Protein AF-A0A950ZI91-F1 (afdb_monomer)

Secondary structure (DSSP, 8-state):
---------------PPPHHHHHHHHHHHHHHHHHHHHHHHHHHHHHHHHHHHHHHHHHHHHHHHHHHSTTS---TT--HHHHHHHHHTGGGGT-SS----TT-EEEEEEE--SS----TT---PPPEE-TTSTTTT--EE-SEEEEEEEEE-TTS-EEEEEEEEE--

Mean predicted aligned error: 12.92 Å

pLDDT: mean 79.68, std 14.65, range [44.66, 96.44]

Nearest PDB structures (foldseek):
  2ymw-assembly1_A-2  TM=6.691E-01  e=4.008E-01  Marinomonas mediterranea MMB-1
  5fq7-assembly1_H  TM=5.539E-01  e=4.008E-01  Bacteroides thetaiotaomicron
  5fq8-assembly1_G  TM=5.677E-01  e=1.608E+00  Bacteroides thetaiotaomicron
  6iau-assembly1_B  TM=4.207E-01  e=1.608E+00  Cystobacter fuscus DSM 2262
  2oxg-assembly4_E  TM=4.929E-01  e=4.416E+00  Paracoccus denitrificans

Foldseek 3Di:
DDDDDDDPPDPPPPVDCDPVNVVVVVVVVVVVVVVVVVV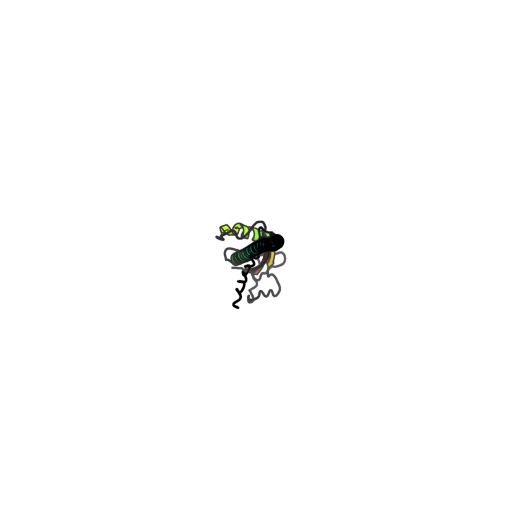VVVVVVVVVVVVQVVVQVVLVVLLQVLCQDPQNAQDPPDDFVNVLVVLQCVVVVVDPPRSDDPVKTWPDKDFQQDDDPDPPPDPQADWDADPDCSNVPGRTGSQKIWIWMWDATPVGDIDIDIHMYGHD

Solvent-accessible surface area (backbone atoms only — not comparable to full-atom values): 10151 Å² total; per-residue (Å²): 143,82,83,86,77,83,81,80,78,79,78,77,78,76,78,69,80,47,72,65,57,56,50,51,52,51,52,53,51,51,55,52,50,54,54,49,54,52,52,51,55,52,48,54,54,52,50,52,54,52,52,51,52,51,51,50,53,54,41,52,48,55,41,44,52,46,48,58,34,84,88,40,72,70,58,87,73,49,50,36,70,61,52,47,56,52,40,64,46,32,52,82,74,71,42,76,71,77,68,51,55,94,78,38,48,50,77,41,53,46,69,45,51,73,82,90,76,78,52,91,94,55,78,87,60,70,76,39,75,50,82,82,59,77,51,80,82,44,58,38,30,43,47,40,30,44,38,30,34,34,44,56,50,97,89,67,52,74,52,75,48,76,42,67,36,54,64,126

Structure (mmCIF, N/CA/C/O backbone):
data_AF-A0A950ZI91-F1
#
_entry.id   AF-A0A950ZI91-F1
#
loop_
_atom_site.group_PDB
_atom_site.id
_atom_site.type_symbol
_atom_site.label_atom_id
_atom_site.label_alt_id
_atom_site.label_comp_id
_atom_site.label_asym_id
_atom_site.label_entity_id
_atom_site.label_seq_id
_atom_site.pdbx_PDB_ins_code
_atom_site.Cartn_x
_atom_site.Cartn_y
_atom_site.Cartn_z
_atom_site.occupancy
_atom_site.B_iso_or_equiv
_atom_site.auth_seq_id
_atom_site.auth_comp_id
_atom_site.auth_asym_id
_atom_site.auth_atom_id
_atom_site.pdbx_PDB_model_num
ATOM 1 N N . MET A 1 1 ? -83.825 -13.524 66.811 1.00 48.59 1 MET A N 1
ATOM 2 C CA . MET A 1 1 ? -82.509 -13.946 66.281 1.00 48.59 1 MET A CA 1
ATOM 3 C C . MET A 1 1 ? -82.339 -13.382 64.877 1.00 48.59 1 MET A C 1
ATOM 5 O O . MET A 1 1 ? -83.076 -13.787 63.996 1.00 48.59 1 MET A O 1
ATOM 9 N N . SER A 1 2 ? -81.423 -12.436 64.669 1.00 50.44 2 SER A N 1
ATOM 10 C CA . SER A 1 2 ? -80.823 -12.167 63.352 1.00 50.44 2 SER A CA 1
ATOM 11 C C . SER A 1 2 ? -79.564 -11.330 63.576 1.00 50.44 2 SER A C 1
ATOM 13 O O . SER A 1 2 ? -79.635 -10.186 64.023 1.00 50.44 2 SER A O 1
ATOM 15 N N . GLY A 1 3 ? -78.403 -11.965 63.411 1.00 47.78 3 GLY A N 1
ATOM 16 C CA . GLY A 1 3 ? -77.097 -11.392 63.720 1.00 47.78 3 GLY A CA 1
ATOM 17 C C . GLY A 1 3 ? -76.623 -10.430 62.634 1.00 47.78 3 GLY A C 1
ATOM 18 O O . GLY A 1 3 ? -76.634 -10.757 61.448 1.00 47.78 3 GLY A O 1
ATOM 19 N N . ARG A 1 4 ? -76.153 -9.247 63.042 1.00 53.59 4 ARG A N 1
ATOM 20 C CA . ARG A 1 4 ? -75.415 -8.332 62.163 1.00 53.59 4 ARG A CA 1
ATOM 21 C C . ARG A 1 4 ? -74.069 -8.970 61.811 1.00 53.59 4 ARG A C 1
ATOM 23 O O . ARG A 1 4 ? -73.226 -9.159 62.683 1.00 53.59 4 ARG A O 1
ATOM 30 N N . ARG A 1 5 ? -73.868 -9.307 60.535 1.00 61.88 5 ARG A N 1
ATOM 31 C CA . ARG A 1 5 ? -72.562 -9.733 60.011 1.00 61.88 5 ARG A CA 1
ATOM 32 C C . ARG A 1 5 ? -71.606 -8.532 59.971 1.00 61.88 5 ARG A C 1
ATOM 34 O O . ARG A 1 5 ? -72.002 -7.482 59.463 1.00 61.88 5 ARG A O 1
ATOM 41 N N . PRO A 1 6 ? -70.357 -8.662 60.442 1.00 56.75 6 PRO A N 1
ATOM 42 C CA . PRO A 1 6 ? -69.366 -7.613 60.274 1.00 56.75 6 PRO A CA 1
ATOM 43 C C . PRO A 1 6 ? -68.875 -7.590 58.821 1.00 56.75 6 PRO A C 1
ATOM 45 O O . PRO A 1 6 ? -68.453 -8.606 58.267 1.00 56.75 6 PRO A O 1
ATOM 48 N N . VAL A 1 7 ? -68.925 -6.412 58.203 1.00 66.75 7 VAL A N 1
ATOM 49 C CA . VAL A 1 7 ? -68.300 -6.139 56.906 1.00 66.75 7 VAL A CA 1
ATOM 50 C C . VAL A 1 7 ? -66.784 -6.168 57.107 1.00 66.75 7 VAL A C 1
ATOM 52 O O . VAL A 1 7 ? -66.224 -5.305 57.783 1.00 66.75 7 VAL A O 1
ATOM 55 N N . ARG A 1 8 ? -66.106 -7.172 56.537 1.00 59.78 8 ARG A N 1
ATOM 56 C CA . ARG A 1 8 ? -64.640 -7.198 56.452 1.00 59.78 8 ARG A CA 1
ATOM 57 C C . ARG A 1 8 ? -64.193 -6.048 55.553 1.00 59.78 8 ARG A C 1
ATOM 59 O O . ARG A 1 8 ? -64.346 -6.112 54.337 1.00 59.78 8 ARG A O 1
ATOM 66 N N . ARG A 1 9 ? -63.623 -5.002 56.153 1.00 60.06 9 ARG A N 1
ATOM 67 C CA . ARG A 1 9 ? -62.836 -4.008 55.422 1.00 60.06 9 ARG A CA 1
ATOM 68 C C . ARG A 1 9 ? -61.607 -4.711 54.853 1.00 60.06 9 ARG A C 1
ATOM 70 O O . ARG A 1 9 ? -60.704 -5.098 55.589 1.00 60.06 9 ARG A O 1
ATOM 77 N N . SER A 1 10 ? -61.610 -4.901 53.539 1.00 56.56 10 SER A N 1
ATOM 78 C CA . SER A 1 10 ? -60.418 -5.219 52.762 1.00 56.56 10 SER A CA 1
ATOM 79 C C . SER A 1 10 ? -59.441 -4.056 52.919 1.00 56.56 10 SER A C 1
ATOM 81 O O . SER A 1 10 ? -59.623 -3.009 52.302 1.00 56.56 10 SER A O 1
ATOM 83 N N . HIS A 1 11 ? -58.429 -4.221 53.769 1.00 52.94 11 HIS A N 1
ATOM 84 C CA . HIS A 1 11 ? -57.259 -3.357 53.740 1.00 52.94 11 HIS A CA 1
ATOM 85 C C . HIS A 1 11 ? -56.575 -3.578 52.392 1.00 52.94 11 HIS A C 1
ATOM 87 O O . HIS A 1 11 ? -55.933 -4.603 52.174 1.00 52.94 11 HIS A O 1
ATOM 93 N N . SER A 1 12 ? -56.751 -2.632 51.470 1.00 57.78 12 SER A N 1
ATOM 94 C CA . SER A 1 12 ? -55.911 -2.544 50.286 1.00 57.78 12 SER A CA 1
ATOM 95 C C . SER A 1 12 ? -54.479 -2.384 50.778 1.00 57.78 12 SER A C 1
ATOM 97 O O . SER A 1 12 ? -54.135 -1.363 51.378 1.00 57.78 12 SER A O 1
ATOM 99 N N . SER A 1 13 ? -53.655 -3.405 50.571 1.00 57.72 13 SER A N 1
ATOM 100 C CA . SER A 1 13 ? -52.218 -3.304 50.756 1.00 57.72 13 SER A CA 1
ATOM 101 C C . SER A 1 13 ? -51.694 -2.284 49.749 1.00 57.72 13 SER A C 1
ATOM 103 O O . SER A 1 13 ? -51.355 -2.631 48.617 1.00 57.72 13 SER A O 1
ATOM 105 N N . ALA A 1 14 ? -51.651 -1.014 50.141 1.00 55.16 14 ALA A N 1
ATOM 106 C CA . ALA A 1 14 ? -50.737 -0.069 49.537 1.00 55.16 14 ALA A CA 1
ATOM 107 C C . ALA A 1 14 ? -49.339 -0.597 49.875 1.00 55.16 14 ALA A C 1
ATOM 109 O O . ALA A 1 14 ? -48.835 -0.401 50.980 1.00 55.16 14 ALA A O 1
ATOM 110 N N . ARG A 1 15 ? -48.767 -1.388 48.961 1.00 59.50 15 ARG A N 1
ATOM 111 C CA . ARG A 1 15 ? -47.364 -1.794 49.008 1.00 59.50 15 ARG A CA 1
ATOM 112 C C . ARG A 1 15 ? -46.549 -0.522 48.797 1.00 59.50 15 ARG A C 1
ATOM 114 O O . ARG A 1 15 ? -46.261 -0.149 47.667 1.00 59.50 15 ARG A O 1
ATOM 121 N N . GLY A 1 16 ? -46.279 0.193 49.885 1.00 58.47 16 GLY A N 1
ATOM 122 C CA . GLY A 1 16 ? -45.295 1.262 49.887 1.00 58.47 16 GLY A CA 1
ATOM 123 C C . GLY A 1 16 ? -43.949 0.632 49.570 1.00 58.47 16 GLY A C 1
ATOM 124 O O . GLY A 1 16 ? -43.506 -0.250 50.305 1.00 58.47 16 GLY A O 1
ATOM 125 N N . THR A 1 17 ? -43.344 1.034 48.455 1.00 65.50 17 THR A N 1
ATOM 126 C CA . THR A 1 17 ? -41.970 0.670 48.103 1.00 65.50 17 THR A CA 1
ATOM 127 C C . THR A 1 17 ? -41.087 0.968 49.303 1.00 65.50 17 THR A C 1
ATOM 129 O O . THR A 1 17 ? -41.036 2.109 49.773 1.00 65.50 17 THR A O 1
ATOM 132 N N . THR A 1 18 ? -40.442 -0.055 49.856 1.00 84.50 18 THR A N 1
ATOM 133 C CA . THR A 1 18 ? -39.568 0.168 51.010 1.00 84.50 18 THR A CA 1
ATOM 134 C C . THR A 1 18 ? -38.354 0.982 50.563 1.00 84.50 18 THR A C 1
ATOM 136 O O . THR A 1 18 ? -37.910 0.873 49.420 1.00 84.50 18 THR A O 1
ATOM 139 N N . LEU A 1 19 ? -37.790 1.806 51.450 1.00 82.44 19 LEU A N 1
ATOM 140 C CA . LEU A 1 19 ? -36.607 2.618 51.128 1.00 82.44 19 LEU A CA 1
ATOM 141 C C . LEU A 1 19 ? -35.437 1.745 50.636 1.00 82.44 19 LEU A C 1
ATOM 143 O O . LEU A 1 19 ? -34.685 2.145 49.753 1.00 82.44 19 LEU A O 1
ATOM 147 N N . ILE A 1 20 ? -35.341 0.518 51.154 1.00 85.44 20 ILE A N 1
ATOM 148 C CA . ILE A 1 20 ? -34.365 -0.492 50.732 1.00 85.44 20 ILE A CA 1
ATOM 149 C C . ILE A 1 20 ? -34.600 -0.913 49.276 1.00 85.44 20 ILE A C 1
ATOM 151 O O . ILE A 1 20 ? -33.653 -0.965 48.501 1.00 85.44 20 ILE A O 1
ATOM 155 N N . GLU A 1 21 ? -35.845 -1.170 48.877 1.00 86.56 21 GLU A N 1
ATOM 156 C CA . GLU A 1 21 ? -36.194 -1.538 47.498 1.00 86.56 21 GLU A CA 1
ATOM 157 C C . GLU A 1 21 ? -35.836 -0.415 46.513 1.00 86.56 21 GLU A C 1
ATOM 159 O O . GLU A 1 21 ? -35.223 -0.656 45.472 1.00 86.56 21 GLU A O 1
ATOM 164 N N . LEU A 1 22 ? -36.110 0.838 46.886 1.00 89.62 22 LEU A N 1
ATOM 165 C CA . LEU A 1 22 ? -35.736 2.002 46.084 1.00 89.62 22 LEU A CA 1
ATOM 166 C C . LEU A 1 22 ? -34.207 2.164 45.973 1.00 89.62 22 LEU A C 1
ATOM 168 O O . LEU A 1 22 ? -33.695 2.430 44.889 1.00 89.62 22 LEU A O 1
ATOM 172 N N . LEU A 1 23 ? -33.454 1.929 47.052 1.00 90.12 23 LEU A N 1
ATOM 173 C CA . LEU A 1 23 ? -31.986 1.954 47.007 1.00 90.12 23 LEU A CA 1
ATOM 174 C C . LEU A 1 23 ? -31.402 0.841 46.130 1.00 90.12 23 LEU A C 1
ATOM 176 O O . LEU A 1 23 ? -30.477 1.094 45.362 1.00 90.12 23 LEU A O 1
ATOM 180 N N . VAL A 1 24 ? -31.946 -0.375 46.212 1.00 91.50 24 VAL A N 1
ATOM 181 C CA . VAL A 1 24 ? -31.487 -1.503 45.389 1.00 91.50 24 VAL A CA 1
ATOM 182 C C . VAL A 1 24 ? -31.767 -1.239 43.911 1.00 91.50 24 VAL A C 1
ATOM 184 O O . VAL A 1 24 ? -30.883 -1.441 43.082 1.00 91.50 24 VAL A O 1
ATOM 187 N N . THR A 1 25 ? -32.955 -0.736 43.566 1.00 92.44 25 THR A N 1
ATOM 188 C CA . THR A 1 25 ? -33.275 -0.392 42.168 1.00 92.44 25 THR A CA 1
ATOM 189 C C . THR A 1 25 ? -32.354 0.696 41.618 1.00 92.44 25 THR A C 1
ATOM 191 O O . THR A 1 25 ? -31.839 0.540 40.512 1.00 92.44 25 THR A O 1
ATOM 194 N N . LEU A 1 26 ? -32.067 1.746 42.396 1.00 90.44 26 LEU A N 1
ATOM 195 C CA . LEU A 1 26 ? -31.096 2.774 42.014 1.00 90.44 26 LEU A CA 1
ATOM 196 C C . LEU A 1 26 ? -29.685 2.206 41.845 1.00 90.44 26 LEU A C 1
ATOM 198 O O . LEU A 1 26 ? -29.010 2.555 40.881 1.00 90.44 26 LEU A O 1
ATOM 202 N N . ALA A 1 27 ? -29.245 1.314 42.735 1.00 91.81 27 ALA A N 1
ATOM 203 C CA . ALA A 1 27 ? -27.933 0.683 42.631 1.00 91.81 27 ALA A CA 1
ATOM 204 C C . ALA A 1 27 ? -27.811 -0.163 41.353 1.00 91.81 27 ALA A C 1
ATOM 206 O O . ALA A 1 27 ? -26.830 -0.038 40.621 1.00 91.81 27 ALA A O 1
ATOM 207 N N . VAL A 1 28 ? -28.826 -0.974 41.040 1.00 94.06 28 VAL A N 1
ATOM 208 C CA . VAL A 1 28 ? -28.850 -1.794 39.818 1.00 94.06 28 VAL A CA 1
ATOM 209 C C . VAL A 1 28 ? -28.891 -0.917 38.565 1.00 94.06 28 VAL A C 1
ATOM 211 O O . VAL A 1 28 ? -28.144 -1.173 37.621 1.00 94.06 28 VAL A O 1
ATOM 214 N N . LEU A 1 29 ? -29.703 0.146 38.560 1.00 93.44 29 LEU A N 1
ATOM 215 C CA . LEU A 1 29 ? -29.759 1.101 37.450 1.00 93.44 29 LEU A CA 1
ATOM 216 C C . LEU A 1 29 ? -28.428 1.828 37.251 1.00 93.44 29 LEU A C 1
ATOM 218 O O . LEU A 1 29 ? -27.987 1.968 36.114 1.00 93.44 29 LEU A O 1
ATOM 222 N N . ALA A 1 30 ? -27.762 2.247 38.328 1.00 93.31 30 ALA A N 1
ATOM 223 C CA . ALA A 1 30 ? -26.464 2.909 38.250 1.00 93.31 30 ALA A CA 1
ATOM 224 C C . ALA A 1 30 ? -25.386 1.978 37.673 1.00 93.31 30 ALA A C 1
ATOM 226 O O . ALA A 1 30 ? -24.651 2.378 36.772 1.00 93.31 30 ALA A O 1
ATOM 227 N N . ILE A 1 31 ? -25.328 0.722 38.132 1.00 92.81 31 ILE A N 1
ATOM 228 C CA . ILE A 1 31 ? -24.391 -0.280 37.600 1.00 92.81 31 ILE A CA 1
ATOM 229 C C . ILE A 1 31 ? -24.672 -0.539 36.114 1.00 92.81 31 ILE A C 1
ATOM 231 O O . ILE A 1 31 ? -23.749 -0.517 35.299 1.00 92.81 31 ILE A O 1
ATOM 235 N N . GLY A 1 32 ? -25.943 -0.733 35.746 1.00 92.62 32 GLY A N 1
ATOM 236 C CA . GLY A 1 32 ? -26.345 -0.934 34.354 1.00 92.62 32 GLY A CA 1
ATOM 237 C C . GLY A 1 32 ? -26.004 0.262 33.463 1.00 92.62 32 GLY A C 1
ATOM 238 O O . GLY A 1 32 ? -25.501 0.088 32.356 1.00 92.62 32 GLY A O 1
ATOM 239 N N . PHE A 1 33 ? -26.204 1.482 33.960 1.00 93.88 33 PHE A N 1
ATOM 240 C CA . PHE A 1 33 ? -25.892 2.704 33.225 1.00 93.88 33 PHE A CA 1
ATOM 241 C C . PHE A 1 33 ? -24.388 2.866 32.976 1.00 93.88 33 PHE A C 1
ATOM 243 O O . PHE A 1 33 ? -23.980 3.160 31.854 1.00 93.88 33 PHE A O 1
ATOM 250 N N . VAL A 1 34 ? -23.548 2.602 33.981 1.00 92.88 34 VAL A N 1
ATOM 251 C CA . VAL A 1 34 ? -22.085 2.642 33.820 1.00 92.88 34 VAL A CA 1
ATOM 252 C C . VAL A 1 34 ? -21.608 1.589 32.814 1.00 92.88 34 VAL A C 1
ATOM 254 O O . VAL A 1 34 ? -20.748 1.888 31.987 1.00 92.88 34 VAL A O 1
ATOM 257 N N . ALA A 1 35 ? -22.189 0.385 32.833 1.00 90.31 35 ALA A N 1
ATOM 258 C CA . ALA A 1 35 ? -21.875 -0.662 31.860 1.00 90.31 35 ALA A CA 1
ATOM 259 C C . ALA A 1 35 ? -22.266 -0.279 30.420 1.00 90.31 35 ALA A C 1
ATOM 261 O O . ALA A 1 35 ? -21.552 -0.606 29.475 1.00 90.31 35 ALA A O 1
ATOM 262 N N . LEU A 1 36 ? -23.375 0.444 30.236 1.00 92.06 36 LEU A N 1
ATOM 263 C CA . LEU A 1 36 ? -23.769 0.955 28.921 1.00 92.06 36 LEU A CA 1
ATOM 264 C C . LEU A 1 36 ? -22.810 2.042 28.429 1.00 92.06 36 LEU A C 1
ATOM 266 O O . LEU A 1 36 ? -22.370 1.986 27.284 1.00 92.06 36 LEU A O 1
ATOM 270 N N . LEU A 1 37 ? -22.445 3.001 29.286 1.00 91.44 37 LEU A N 1
ATOM 271 C CA . LEU A 1 37 ? -21.496 4.057 28.919 1.00 91.44 37 LEU A CA 1
ATOM 272 C C . LEU A 1 37 ? -20.132 3.490 28.509 1.00 91.44 37 LEU A C 1
ATOM 274 O O . LEU A 1 37 ? -19.554 3.941 27.521 1.00 91.44 37 LEU A O 1
ATOM 278 N N . SER A 1 38 ? -19.628 2.482 29.227 1.00 87.38 38 SER A N 1
ATOM 279 C CA . SER A 1 38 ? -18.361 1.840 28.870 1.00 87.38 38 SER A CA 1
ATOM 280 C C . SER A 1 38 ? -18.453 1.072 27.548 1.00 87.38 38 SER A C 1
ATOM 282 O O . SER A 1 38 ? -17.533 1.164 26.736 1.00 87.38 38 SER A O 1
ATOM 284 N N . ALA A 1 39 ? -19.568 0.386 27.284 1.00 86.00 39 ALA A N 1
ATOM 285 C CA . ALA A 1 39 ? -19.800 -0.293 26.010 1.00 86.00 39 ALA A CA 1
ATOM 286 C C . ALA A 1 39 ? -19.859 0.689 24.824 1.00 86.00 39 ALA A C 1
ATOM 288 O O . ALA A 1 39 ? -19.262 0.424 23.778 1.00 86.00 39 ALA A O 1
ATOM 289 N N . PHE A 1 40 ? -20.515 1.844 24.981 1.00 89.12 40 PHE A N 1
ATOM 290 C CA . PHE A 1 40 ? -20.534 2.883 23.944 1.00 89.12 40 PHE A CA 1
ATOM 291 C C . PHE A 1 40 ? -19.140 3.455 23.680 1.00 89.12 40 PHE A C 1
ATOM 293 O O . PHE A 1 40 ? -18.724 3.501 22.525 1.00 89.12 40 PHE A O 1
ATOM 300 N N . ALA A 1 41 ? -18.382 3.789 24.729 1.00 82.69 41 ALA A N 1
ATOM 301 C CA . ALA A 1 41 ? -17.016 4.293 24.579 1.00 82.69 41 ALA A CA 1
ATOM 302 C C . ALA A 1 41 ? -16.103 3.293 23.844 1.00 82.69 41 ALA A C 1
ATOM 304 O O . ALA A 1 41 ? -15.331 3.671 22.965 1.00 82.69 41 ALA A O 1
ATOM 305 N N . GLN A 1 42 ? -16.218 1.998 24.154 1.00 80.38 42 GLN A N 1
ATOM 306 C CA . GLN A 1 42 ? -15.481 0.949 23.441 1.00 80.38 42 GLN A CA 1
ATOM 307 C C . GLN A 1 42 ? -15.912 0.833 21.974 1.00 80.38 42 GLN A C 1
ATOM 309 O O . GLN A 1 42 ? -15.069 0.639 21.098 1.00 80.38 42 GLN A O 1
ATOM 314 N N . THR A 1 43 ? -17.209 0.979 21.699 1.00 81.50 43 THR A N 1
ATOM 315 C CA . THR A 1 43 ? -17.744 0.926 20.334 1.00 81.50 43 THR A CA 1
ATOM 316 C C . THR A 1 43 ? -17.231 2.093 19.495 1.00 81.50 43 THR A C 1
ATOM 318 O O . THR A 1 43 ? -16.818 1.881 18.360 1.00 81.50 43 THR A O 1
ATOM 321 N N . GLU A 1 44 ? -17.186 3.309 20.043 1.00 77.88 44 GLU A N 1
ATOM 322 C CA . GLU A 1 44 ? -16.643 4.479 19.341 1.00 77.88 44 GLU A CA 1
ATOM 323 C C . GLU A 1 44 ? -15.168 4.295 18.970 1.00 77.88 44 GLU A C 1
ATOM 325 O O . GLU A 1 44 ? -14.782 4.541 17.826 1.00 77.88 44 GLU A O 1
ATOM 330 N N . VAL A 1 45 ? -14.354 3.785 19.900 1.00 77.12 45 VAL A N 1
ATOM 331 C CA . VAL A 1 45 ? -12.939 3.480 19.636 1.00 77.12 45 VAL A CA 1
ATOM 332 C C . VAL A 1 45 ? -12.799 2.419 18.539 1.00 77.12 45 VAL A C 1
ATOM 334 O O . VAL A 1 45 ? -11.988 2.577 17.625 1.00 77.12 45 VAL A O 1
ATOM 337 N N . ALA A 1 46 ? -13.612 1.360 18.583 1.00 74.19 46 ALA A N 1
ATOM 338 C CA . ALA A 1 46 ? -13.589 0.299 17.577 1.00 74.19 46 ALA A CA 1
ATOM 339 C C . ALA A 1 46 ? -14.024 0.793 16.184 1.00 74.19 46 ALA A C 1
ATOM 341 O O . ALA A 1 46 ? -13.410 0.437 15.174 1.00 74.19 46 ALA A O 1
ATOM 342 N N . VAL A 1 47 ? -15.055 1.641 16.117 1.00 79.06 47 VAL A N 1
ATOM 343 C CA . VAL A 1 47 ? -15.524 2.249 14.863 1.00 79.06 47 VAL A CA 1
ATOM 344 C C . VAL A 1 47 ? -14.462 3.184 14.288 1.00 79.06 47 VAL A C 1
ATOM 346 O O . VAL A 1 47 ? -14.197 3.116 13.089 1.00 79.06 47 VAL A O 1
ATOM 349 N N . GLY A 1 48 ? -13.813 3.999 15.126 1.00 73.19 48 GLY A N 1
ATOM 350 C CA . GLY A 1 48 ? -12.712 4.869 14.704 1.00 73.19 48 GLY A CA 1
ATOM 351 C C . GLY A 1 48 ? -11.559 4.080 14.081 1.00 73.19 48 GLY A C 1
ATOM 352 O O . GLY A 1 48 ? -11.146 4.371 12.962 1.00 73.19 48 GLY A O 1
ATOM 353 N N . SER A 1 49 ? -11.119 3.008 14.747 1.00 80.81 49 SER A N 1
ATOM 354 C CA . SER A 1 49 ? -10.075 2.122 14.216 1.00 80.81 49 SER A CA 1
ATOM 355 C C . SER A 1 49 ? -10.478 1.463 12.889 1.00 80.81 49 SER A C 1
ATOM 357 O O . SER A 1 49 ? -9.670 1.392 11.965 1.00 80.81 49 SER A O 1
ATOM 359 N N . THR A 1 50 ? -11.735 1.030 12.758 1.00 84.81 50 THR A N 1
ATOM 360 C CA . THR A 1 50 ? -12.238 0.41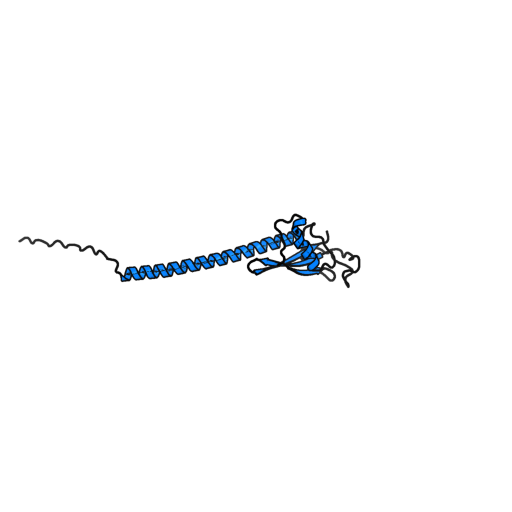4 11.518 1.00 84.81 50 THR A CA 1
ATOM 361 C C . THR A 1 50 ? -12.293 1.421 10.365 1.00 84.81 50 THR A C 1
ATOM 363 O O . THR A 1 50 ? -11.976 1.085 9.222 1.00 84.81 50 THR A O 1
ATOM 366 N N . ALA A 1 51 ? -12.690 2.664 10.649 1.00 86.25 51 ALA A N 1
ATOM 367 C CA . ALA A 1 51 ? -12.719 3.733 9.658 1.00 86.25 51 ALA A CA 1
ATOM 368 C C . ALA A 1 51 ? -11.306 4.077 9.159 1.00 86.25 51 ALA A C 1
ATOM 370 O O . ALA A 1 51 ? -11.114 4.238 7.951 1.00 86.25 51 ALA A O 1
ATOM 371 N N . ASP A 1 52 ? -10.317 4.121 10.056 1.00 88.12 52 ASP A N 1
ATOM 372 C CA . ASP A 1 52 ? -8.913 4.350 9.702 1.00 88.12 52 ASP A CA 1
ATOM 373 C C . ASP A 1 52 ? -8.360 3.247 8.788 1.00 88.12 52 ASP A C 1
ATOM 375 O O . ASP A 1 52 ? -7.736 3.538 7.761 1.00 88.12 52 ASP A O 1
ATOM 379 N N . ASP A 1 53 ? -8.637 1.980 9.104 1.00 89.50 53 ASP A N 1
ATOM 380 C CA . ASP A 1 53 ? -8.219 0.846 8.275 1.00 89.50 53 ASP A CA 1
ATOM 381 C C . ASP A 1 53 ? -8.893 0.880 6.893 1.00 89.50 53 ASP A C 1
ATOM 383 O O . ASP A 1 53 ? -8.244 0.647 5.867 1.00 89.50 53 ASP A O 1
ATOM 387 N N . ALA A 1 54 ? -10.180 1.234 6.829 1.00 90.31 54 ALA A N 1
ATOM 388 C CA . ALA A 1 54 ? -10.898 1.384 5.564 1.00 90.31 54 ALA A CA 1
ATOM 389 C C . ALA A 1 54 ? -10.299 2.503 4.692 1.00 90.31 54 ALA A C 1
ATOM 391 O O . ALA A 1 54 ? -10.110 2.319 3.483 1.00 90.31 54 ALA A O 1
ATOM 392 N N . GLN A 1 55 ? -9.938 3.640 5.296 1.00 90.12 55 GLN A N 1
ATOM 393 C CA . GLN A 1 55 ? -9.245 4.723 4.598 1.00 90.12 55 GLN A CA 1
ATOM 394 C C . GLN A 1 55 ? -7.861 4.290 4.101 1.00 90.12 55 GLN A C 1
ATOM 396 O O . GLN A 1 55 ? -7.509 4.588 2.957 1.00 90.12 55 GLN A O 1
ATOM 401 N N . LEU A 1 56 ? -7.094 3.545 4.907 1.00 92.06 56 LEU A N 1
ATOM 402 C CA . LEU A 1 56 ? -5.799 2.994 4.498 1.00 92.06 56 LEU A CA 1
ATOM 403 C C . LEU A 1 56 ? -5.925 2.053 3.301 1.00 92.06 56 LEU A C 1
ATOM 405 O O . LEU A 1 56 ? -5.151 2.168 2.351 1.00 92.06 56 LEU A O 1
ATOM 409 N N . VAL A 1 57 ? -6.907 1.150 3.313 1.00 93.00 57 VAL A N 1
ATOM 410 C CA . VAL A 1 57 ? -7.157 0.230 2.194 1.00 93.00 57 VAL A CA 1
ATOM 411 C C . VAL A 1 57 ? -7.542 0.998 0.931 1.00 93.00 57 VAL A C 1
ATOM 413 O O . VAL A 1 57 ? -7.001 0.714 -0.140 1.00 93.00 57 VAL A O 1
ATOM 416 N N . SER A 1 58 ? -8.424 1.995 1.047 1.00 92.06 58 SER A N 1
ATOM 417 C CA . 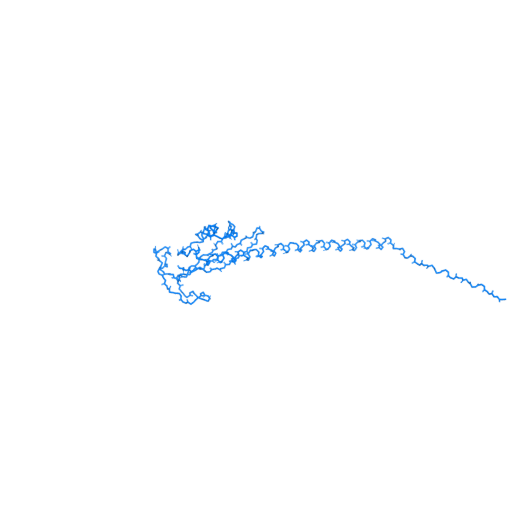SER A 1 58 ? -8.813 2.845 -0.083 1.00 92.06 58 SER A CA 1
ATOM 418 C C . SER A 1 58 ? -7.621 3.621 -0.650 1.00 92.06 58 SER A C 1
ATOM 420 O O . SER A 1 58 ? -7.435 3.661 -1.867 1.00 92.06 58 SER A O 1
ATOM 422 N N . ARG A 1 59 ? -6.778 4.206 0.213 1.00 91.94 59 ARG A N 1
ATOM 423 C CA . ARG A 1 59 ? -5.577 4.941 -0.211 1.00 91.94 59 ARG A CA 1
ATOM 424 C C . ARG A 1 59 ? -4.554 4.013 -0.857 1.00 91.94 59 ARG A C 1
ATOM 426 O O . ARG A 1 59 ? -4.010 4.350 -1.902 1.00 91.94 59 ARG A O 1
ATOM 433 N N . ALA A 1 60 ? -4.343 2.824 -0.295 1.00 93.88 60 ALA A N 1
ATOM 434 C CA . ALA A 1 60 ? -3.434 1.831 -0.860 1.00 93.88 60 ALA A CA 1
ATOM 435 C C . ALA A 1 60 ? -3.862 1.389 -2.257 1.00 93.88 60 ALA A C 1
ATOM 437 O O . ALA A 1 60 ? -3.013 1.218 -3.129 1.00 93.88 60 ALA A O 1
ATOM 438 N N . ARG A 1 61 ? -5.171 1.249 -2.488 1.00 93.31 61 ARG A N 1
ATOM 439 C CA . ARG A 1 61 ? -5.701 0.976 -3.822 1.00 93.31 61 ARG A CA 1
ATOM 440 C C . ARG A 1 61 ? -5.403 2.121 -4.787 1.00 93.31 61 ARG A C 1
ATOM 442 O O . ARG A 1 61 ? -4.836 1.871 -5.838 1.00 93.31 61 ARG A O 1
ATOM 449 N N . ALA A 1 62 ? -5.692 3.360 -4.400 1.00 92.50 62 ALA A N 1
ATOM 450 C CA . ALA A 1 62 ? -5.439 4.519 -5.252 1.00 92.50 62 ALA A CA 1
ATOM 451 C C . ALA A 1 62 ? -3.942 4.715 -5.574 1.00 92.50 62 ALA A C 1
ATOM 453 O O . ALA A 1 62 ? -3.594 5.050 -6.704 1.00 92.50 62 ALA A O 1
ATOM 454 N N . VAL A 1 63 ? -3.044 4.449 -4.616 1.00 93.56 63 VAL A N 1
ATOM 455 C CA . VAL A 1 63 ? -1.587 4.430 -4.851 1.00 93.56 63 VAL A CA 1
ATOM 456 C C . VAL A 1 63 ? -1.204 3.325 -5.836 1.00 93.56 63 VAL A C 1
ATOM 458 O O . VAL A 1 63 ? -0.442 3.580 -6.764 1.00 93.56 63 VAL A O 1
ATOM 461 N N . ALA A 1 64 ? -1.735 2.111 -5.668 1.00 93.69 64 ALA A N 1
ATOM 462 C CA . ALA A 1 64 ? -1.465 1.006 -6.586 1.00 93.69 64 ALA A CA 1
ATOM 463 C C . ALA A 1 64 ? -1.968 1.306 -8.009 1.00 93.69 64 ALA A C 1
ATOM 465 O O . ALA A 1 64 ? -1.232 1.079 -8.967 1.00 93.69 64 ALA A O 1
ATOM 466 N N . ASP A 1 65 ? -3.168 1.874 -8.138 1.00 92.06 65 ASP A N 1
ATOM 467 C CA . ASP A 1 65 ? -3.750 2.282 -9.419 1.00 92.06 65 ASP A CA 1
ATOM 468 C C . ASP A 1 65 ? -2.892 3.372 -10.085 1.00 92.06 65 ASP A C 1
ATOM 470 O O . ASP A 1 65 ? -2.605 3.297 -11.280 1.00 92.06 65 ASP A O 1
ATOM 474 N N . PHE A 1 66 ? -2.402 4.351 -9.314 1.00 92.50 66 PHE A N 1
ATOM 475 C CA . PHE A 1 66 ? -1.493 5.374 -9.831 1.00 92.50 66 PHE A CA 1
ATOM 476 C C . PHE A 1 66 ? -0.158 4.780 -10.287 1.00 92.50 66 PHE A C 1
ATOM 478 O O . PHE A 1 66 ? 0.290 5.096 -11.386 1.00 92.50 66 PHE A O 1
ATOM 485 N N . ILE A 1 67 ? 0.442 3.872 -9.511 1.00 92.56 67 ILE A N 1
ATOM 486 C CA . ILE A 1 67 ? 1.663 3.164 -9.920 1.00 92.56 67 ILE A CA 1
ATOM 487 C C . ILE A 1 67 ? 1.424 2.387 -11.219 1.00 92.56 67 ILE A C 1
ATOM 489 O O . ILE A 1 67 ? 2.282 2.367 -12.090 1.00 92.56 67 ILE A O 1
ATOM 493 N N . GLN A 1 68 ? 0.260 1.770 -11.400 1.00 91.19 68 GLN A N 1
ATOM 494 C CA . GLN A 1 68 ? -0.052 1.045 -12.634 1.00 91.19 68 GLN A CA 1
ATOM 495 C C . GLN A 1 68 ? -0.383 1.963 -13.819 1.00 91.19 68 GLN A C 1
ATOM 497 O O . GLN A 1 68 ? -0.228 1.541 -14.965 1.00 91.19 68 GLN A O 1
ATOM 502 N N . SER A 1 69 ? -0.785 3.210 -13.564 1.00 89.69 69 SER A N 1
ATOM 503 C CA . SER A 1 69 ? -1.155 4.183 -14.594 1.00 89.69 69 SER A CA 1
ATOM 504 C C . SER A 1 69 ? 0.007 4.567 -15.515 1.00 89.69 69 SER A C 1
ATOM 506 O O . SER A 1 69 ? 1.184 4.398 -15.184 1.00 89.69 69 SER A O 1
ATOM 508 N N . GLU A 1 70 ? -0.319 5.130 -16.678 1.00 87.81 70 GLU A N 1
ATOM 509 C CA . GLU A 1 70 ? 0.672 5.623 -17.643 1.00 87.81 70 GLU A CA 1
ATOM 510 C C . GLU A 1 70 ? 1.483 6.810 -17.113 1.00 87.81 70 GLU A C 1
ATOM 512 O O . GLU A 1 70 ? 2.648 6.957 -17.471 1.00 87.81 70 GLU A O 1
ATOM 517 N N . SER A 1 71 ? 0.900 7.607 -16.214 1.00 87.69 71 SER A N 1
ATOM 518 C CA . SER A 1 71 ? 1.555 8.766 -15.598 1.00 87.69 71 SER A CA 1
ATOM 519 C C . SER A 1 71 ? 2.712 8.387 -14.672 1.00 87.69 71 SER A C 1
ATOM 521 O O . SER A 1 71 ? 3.574 9.217 -14.394 1.00 87.69 71 SER A O 1
ATOM 523 N N . PHE A 1 72 ? 2.734 7.151 -14.169 1.00 90.56 72 PHE A N 1
ATOM 524 C CA . PHE A 1 72 ? 3.841 6.643 -13.372 1.00 90.56 72 PHE A CA 1
ATOM 525 C C . PHE A 1 72 ? 4.822 5.919 -14.288 1.00 90.56 72 PHE A C 1
ATOM 527 O O . PHE A 1 72 ? 4.540 4.822 -14.761 1.00 90.56 72 PHE A O 1
ATOM 534 N N . THR A 1 73 ? 5.972 6.519 -14.567 1.00 90.06 73 THR A N 1
ATOM 535 C CA . THR A 1 73 ? 6.915 5.977 -15.552 1.00 90.06 73 THR A CA 1
ATOM 536 C C . THR A 1 73 ? 7.730 4.818 -14.986 1.00 90.06 73 THR A C 1
ATOM 538 O O . THR A 1 73 ? 8.230 4.876 -13.865 1.00 90.06 73 THR A O 1
ATOM 541 N N . TYR A 1 74 ? 7.908 3.769 -15.790 1.00 88.50 74 TYR A N 1
ATOM 542 C CA . TYR A 1 74 ? 8.870 2.710 -15.498 1.00 88.50 74 TYR A CA 1
ATOM 543 C C . TYR A 1 74 ? 10.302 3.248 -15.595 1.00 88.50 74 TYR A C 1
ATOM 545 O O . TYR A 1 74 ? 10.713 3.711 -16.658 1.00 88.50 74 TYR A O 1
ATOM 553 N N . ALA A 1 75 ? 11.074 3.153 -14.516 1.00 86.69 75 ALA A N 1
ATOM 554 C CA . ALA A 1 75 ? 12.476 3.554 -14.499 1.00 86.69 75 ALA A CA 1
ATOM 555 C C . ALA A 1 75 ? 13.373 2.340 -14.214 1.00 86.69 75 ALA A C 1
ATOM 557 O O . ALA A 1 75 ? 13.306 1.782 -13.117 1.00 86.69 75 ALA A O 1
ATOM 558 N N . PRO A 1 76 ? 14.222 1.893 -15.158 1.00 81.81 76 PRO A N 1
ATOM 559 C CA . PRO A 1 76 ? 15.135 0.787 -14.897 1.00 81.81 76 PRO A CA 1
ATOM 560 C C . PRO A 1 76 ? 16.104 1.149 -13.764 1.00 81.81 76 PRO A C 1
ATOM 562 O O . PRO A 1 76 ? 16.580 2.278 -13.671 1.00 81.81 76 PRO A O 1
ATOM 565 N N . CYS A 1 77 ? 16.407 0.174 -12.909 1.00 80.25 77 CYS A N 1
ATOM 566 C CA . CYS A 1 77 ? 17.301 0.304 -11.755 1.00 80.25 77 CYS A CA 1
ATOM 567 C C . CYS A 1 77 ? 16.809 1.319 -10.711 1.00 80.25 77 CYS A C 1
ATOM 569 O O . CYS A 1 77 ? 17.612 1.849 -9.943 1.00 80.25 77 CYS A O 1
ATOM 571 N N . ALA A 1 78 ? 15.503 1.609 -10.688 1.00 87.00 78 ALA A N 1
ATOM 572 C CA . ALA A 1 78 ? 14.926 2.565 -9.758 1.00 87.00 78 ALA A CA 1
ATOM 573 C C . ALA A 1 78 ? 15.161 2.157 -8.300 1.00 87.00 78 ALA A C 1
ATOM 575 O O . ALA A 1 78 ? 14.920 1.018 -7.895 1.00 87.00 78 ALA A O 1
ATOM 576 N N . SER A 1 79 ? 15.593 3.126 -7.497 1.00 89.75 79 SER A N 1
ATOM 577 C CA . SER A 1 79 ? 15.620 3.011 -6.045 1.00 89.75 79 SER A CA 1
ATOM 578 C C . SER A 1 79 ? 14.248 3.356 -5.455 1.00 89.75 79 SER A C 1
ATOM 580 O O . SER A 1 79 ? 13.482 4.104 -6.070 1.00 89.75 79 SER A O 1
ATOM 582 N N . PRO A 1 80 ? 13.949 2.906 -4.223 1.00 93.06 80 PRO A N 1
ATOM 583 C CA . PRO A 1 80 ? 12.772 3.365 -3.489 1.00 93.06 80 PRO A CA 1
ATOM 584 C C . PRO A 1 80 ? 12.617 4.892 -3.471 1.00 93.06 80 PRO A C 1
ATOM 586 O O . PRO A 1 80 ? 11.556 5.408 -3.809 1.00 93.06 80 PRO A O 1
ATOM 589 N N . SER A 1 81 ? 13.703 5.621 -3.204 1.00 92.44 81 SER A N 1
ATOM 590 C CA . SER A 1 81 ? 13.701 7.088 -3.145 1.00 92.44 81 SER A CA 1
ATOM 591 C C . SER A 1 81 ? 13.271 7.766 -4.452 1.00 92.44 81 SER A C 1
ATOM 593 O O . SER A 1 81 ? 12.633 8.814 -4.418 1.00 92.44 81 SER A O 1
ATOM 595 N N . MET A 1 82 ? 13.584 7.178 -5.611 1.00 91.06 82 MET A N 1
ATOM 596 C CA . MET A 1 82 ? 13.184 7.726 -6.911 1.00 91.06 82 MET A CA 1
ATOM 597 C C . MET A 1 82 ? 11.660 7.704 -7.078 1.00 91.06 82 MET A C 1
ATOM 599 O O . MET A 1 82 ? 11.050 8.683 -7.516 1.00 91.06 82 MET A O 1
ATOM 603 N N . TYR A 1 83 ?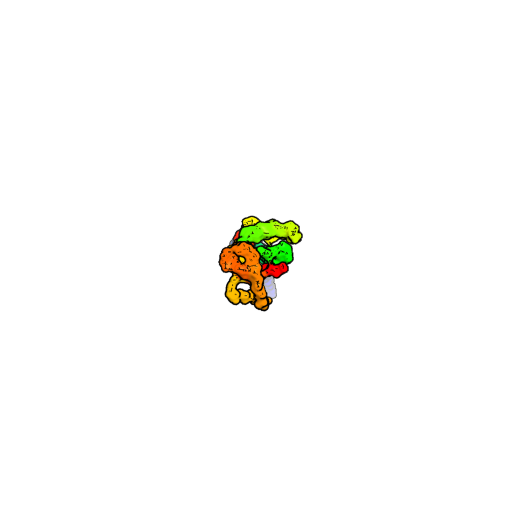 11.031 6.596 -6.694 1.00 92.38 83 TYR A N 1
ATOM 604 C CA . TYR A 1 83 ? 9.583 6.462 -6.776 1.00 92.38 83 TYR A CA 1
ATOM 605 C C . TYR A 1 83 ? 8.849 7.206 -5.662 1.00 92.38 83 TYR A C 1
ATOM 607 O O . TYR A 1 83 ? 7.763 7.717 -5.916 1.00 92.38 83 TYR A O 1
ATOM 615 N N . GLU A 1 84 ? 9.448 7.372 -4.483 1.00 93.00 84 GLU A N 1
ATOM 616 C CA . GLU A 1 84 ? 8.887 8.228 -3.429 1.00 93.00 84 GLU A CA 1
ATOM 617 C C . GLU A 1 84 ? 8.733 9.679 -3.899 1.00 93.00 84 GLU A C 1
ATOM 619 O O . GLU A 1 84 ? 7.673 10.269 -3.703 1.00 93.00 84 GLU A O 1
ATOM 624 N N . VAL A 1 85 ? 9.733 10.230 -4.600 1.00 89.94 85 VAL A N 1
ATOM 625 C CA . VAL A 1 85 ? 9.640 11.576 -5.200 1.00 89.94 85 VAL A CA 1
ATOM 626 C C . VAL A 1 85 ? 8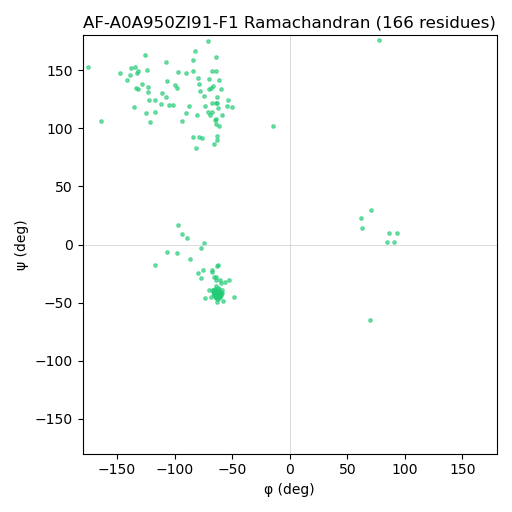.499 11.651 -6.217 1.00 89.94 85 VAL A C 1
ATOM 628 O O . VAL A 1 85 ? 7.753 12.628 -6.249 1.00 89.94 85 VAL A O 1
ATOM 631 N N . THR A 1 86 ? 8.328 10.604 -7.025 1.00 89.62 86 THR A N 1
ATOM 632 C CA . THR A 1 86 ? 7.259 10.541 -8.034 1.00 89.62 86 THR A CA 1
ATOM 633 C C . THR A 1 86 ? 5.872 10.483 -7.379 1.00 89.62 86 THR A C 1
ATOM 635 O O . THR A 1 86 ? 4.943 11.157 -7.824 1.00 89.62 86 THR A O 1
ATOM 638 N N . LEU A 1 87 ? 5.723 9.716 -6.295 1.00 90.75 87 LEU A N 1
ATOM 639 C CA . LEU A 1 87 ? 4.470 9.596 -5.544 1.00 90.75 87 LEU A CA 1
ATOM 640 C C . LEU A 1 87 ? 4.123 10.875 -4.776 1.00 90.75 87 LEU A C 1
ATOM 642 O O . LEU A 1 87 ? 2.958 11.283 -4.776 1.00 90.75 87 LEU A O 1
ATOM 646 N N . ASP A 1 88 ? 5.112 11.549 -4.188 1.00 88.81 88 ASP A N 1
ATOM 647 C CA . ASP A 1 88 ? 4.933 12.858 -3.543 1.00 88.81 88 ASP A CA 1
ATOM 648 C C . ASP A 1 88 ? 4.434 13.916 -4.545 1.00 88.81 88 ASP A C 1
ATOM 650 O O . ASP A 1 88 ? 3.632 14.789 -4.217 1.00 88.81 88 ASP A O 1
ATOM 654 N N . GLN A 1 89 ? 4.822 13.770 -5.814 1.00 87.06 89 GLN A N 1
ATOM 655 C CA . GLN A 1 89 ? 4.396 14.613 -6.930 1.00 87.06 89 GLN A CA 1
ATOM 656 C C . GLN A 1 89 ? 3.121 14.132 -7.644 1.00 87.06 89 GLN A C 1
ATOM 658 O O . GLN A 1 89 ? 2.714 14.746 -8.628 1.00 87.06 89 GLN A O 1
ATOM 663 N N . SER A 1 90 ? 2.439 13.087 -7.157 1.00 83.25 90 SER A N 1
ATOM 664 C CA . SER A 1 90 ? 1.236 12.504 -7.794 1.00 83.25 90 SER A CA 1
ATOM 665 C C . SER A 1 90 ? 0.126 13.520 -8.109 1.00 83.25 90 SER A C 1
ATOM 667 O O . SER A 1 90 ? -0.587 13.388 -9.106 1.00 83.25 90 SER A O 1
ATOM 669 N N . TRP A 1 91 ? 0.012 14.582 -7.311 1.00 79.44 91 TRP A N 1
ATOM 670 C CA . TRP A 1 91 ? -0.951 15.666 -7.515 1.00 79.44 91 TRP A CA 1
ATOM 671 C C . TRP A 1 91 ? -0.723 16.464 -8.811 1.00 79.44 91 TRP A C 1
ATOM 673 O O . TRP A 1 91 ? -1.689 16.975 -9.380 1.00 79.44 91 TRP A O 1
ATOM 683 N N . LEU A 1 92 ? 0.521 16.541 -9.306 1.00 79.81 92 LEU A N 1
ATOM 684 C CA . LEU A 1 92 ? 0.857 17.154 -10.600 1.00 79.81 92 LEU A CA 1
ATOM 685 C C . LEU A 1 92 ? 0.304 16.342 -11.777 1.00 79.81 92 LEU A C 1
ATOM 687 O O . LEU A 1 92 ? 0.044 16.894 -12.841 1.00 79.81 92 LEU A O 1
ATOM 691 N N . TYR A 1 93 ? 0.072 15.047 -11.562 1.00 74.19 93 TYR A N 1
ATOM 692 C CA . TYR A 1 93 ? -0.449 14.107 -12.551 1.00 74.19 93 TYR A CA 1
ATOM 693 C C . TYR A 1 93 ? -1.968 13.901 -12.434 1.00 74.19 93 TYR A C 1
ATOM 695 O O . TYR A 1 93 ? -2.510 12.929 -12.954 1.00 74.19 93 TYR A O 1
ATOM 703 N N . GLY A 1 94 ? -2.670 14.805 -11.738 1.00 72.50 94 GLY A N 1
ATOM 704 C CA . GLY A 1 94 ? -4.130 14.790 -11.618 1.00 72.50 94 GLY A CA 1
ATOM 705 C C . GLY A 1 94 ? -4.686 13.889 -10.513 1.00 72.50 94 GLY A C 1
ATOM 706 O O . GLY A 1 94 ? -5.905 13.839 -10.343 1.00 72.50 94 GLY A O 1
ATOM 707 N N . ALA A 1 95 ? -3.837 13.223 -9.721 1.00 71.56 95 ALA A N 1
ATOM 708 C CA . ALA A 1 95 ? -4.299 12.444 -8.579 1.00 71.56 95 ALA A CA 1
ATOM 709 C C . ALA A 1 95 ? -4.797 13.375 -7.459 1.00 71.56 95 ALA A C 1
ATOM 711 O O . ALA A 1 95 ? -4.028 14.138 -6.869 1.00 71.56 95 ALA A O 1
ATOM 712 N N . LYS A 1 96 ? -6.101 13.330 -7.170 1.00 65.38 96 LYS A N 1
ATOM 713 C CA . LYS A 1 96 ? -6.719 14.043 -6.046 1.00 65.38 96 LYS A CA 1
ATOM 714 C C . LYS A 1 96 ? -7.627 13.094 -5.259 1.00 65.38 96 LYS A C 1
ATOM 716 O O . LYS A 1 96 ? -8.454 12.433 -5.887 1.00 65.38 96 LYS A O 1
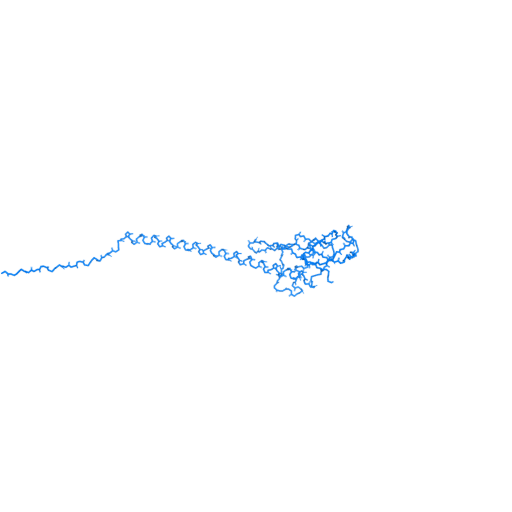ATOM 721 N N . PRO A 1 97 ? -7.553 13.066 -3.913 1.00 69.06 97 PRO A N 1
ATOM 722 C CA . PRO A 1 97 ? -6.627 13.795 -3.026 1.00 69.06 97 PRO A CA 1
ATOM 723 C C . PRO A 1 97 ? -5.175 13.276 -3.097 1.00 69.06 97 PRO A C 1
ATOM 725 O O . PRO A 1 97 ? -4.899 12.301 -3.790 1.00 69.06 97 PRO A O 1
ATOM 728 N N . GLN A 1 98 ? -4.250 13.944 -2.393 1.00 72.81 98 GLN A N 1
ATOM 729 C CA . GLN A 1 98 ? -2.838 13.549 -2.314 1.00 72.81 98 GLN A CA 1
ATOM 730 C C . GLN A 1 98 ? -2.718 12.087 -1.850 1.00 72.81 98 GLN A C 1
ATOM 732 O O . GLN A 1 98 ? -3.167 11.731 -0.761 1.00 72.81 98 GLN A O 1
ATOM 737 N N . LEU A 1 99 ? -2.131 11.243 -2.702 1.00 84.38 99 LEU A N 1
ATOM 738 C CA . LEU A 1 99 ? -2.055 9.794 -2.493 1.00 84.38 99 LEU A CA 1
ATOM 739 C C . LEU A 1 99 ? -0.947 9.384 -1.516 1.00 84.38 99 LEU A C 1
ATOM 741 O O . LEU A 1 99 ? -1.026 8.314 -0.911 1.00 84.38 99 LEU A O 1
ATOM 745 N N . TRP A 1 100 ? 0.075 10.232 -1.383 1.00 89.75 100 TRP A N 1
ATOM 746 C CA . TRP A 1 100 ? 1.328 9.934 -0.701 1.00 89.75 100 TRP A CA 1
ATOM 747 C C . TRP A 1 100 ? 1.678 11.000 0.330 1.00 89.75 100 TRP A C 1
ATOM 749 O O . TRP A 1 100 ? 1.531 12.194 0.075 1.00 89.75 100 TRP A O 1
ATOM 759 N N . THR A 1 101 ? 2.162 10.577 1.489 1.00 88.12 101 THR A N 1
ATOM 760 C CA . THR A 1 101 ? 2.560 11.453 2.593 1.00 88.12 101 THR A CA 1
ATOM 761 C C . THR A 1 101 ? 3.995 11.163 3.021 1.00 88.12 101 THR A C 1
ATOM 763 O O . THR A 1 101 ? 4.529 10.090 2.762 1.00 88.12 101 THR A O 1
ATOM 766 N N . LYS A 1 102 ? 4.620 12.083 3.765 1.00 87.00 102 LYS A N 1
ATOM 767 C CA . LYS A 1 102 ? 5.993 11.896 4.276 1.00 87.00 102 LYS A CA 1
ATOM 768 C C . LYS A 1 102 ? 6.159 10.710 5.235 1.00 87.00 102 LYS A C 1
ATOM 770 O O . LYS A 1 102 ? 7.284 10.316 5.517 1.00 87.00 102 LYS A O 1
ATOM 775 N N . SER A 1 103 ? 5.064 10.196 5.792 1.00 90.69 103 SER A N 1
ATOM 776 C CA . SER A 1 103 ? 5.073 9.010 6.654 1.00 90.69 103 SER A CA 1
ATOM 777 C C . SER A 1 103 ? 4.969 7.693 5.887 1.00 90.69 103 SER A C 1
ATOM 779 O O . SER A 1 103 ? 5.158 6.637 6.491 1.00 90.69 103 SER A O 1
ATOM 781 N N . ASP A 1 104 ? 4.632 7.754 4.600 1.00 93.75 104 ASP A N 1
ATOM 782 C CA . ASP A 1 104 ? 4.567 6.596 3.719 1.00 93.75 104 ASP A CA 1
ATOM 783 C C . ASP A 1 104 ? 5.963 6.293 3.168 1.00 93.75 104 ASP A C 1
ATOM 785 O O . ASP A 1 104 ? 6.788 7.195 3.007 1.00 93.75 104 ASP A O 1
ATOM 789 N N . VAL A 1 105 ? 6.242 5.017 2.902 1.00 95.19 105 VAL A N 1
ATOM 790 C CA . VAL A 1 105 ? 7.570 4.575 2.453 1.00 95.19 105 VAL A CA 1
ATOM 791 C C . VAL A 1 105 ? 7.465 3.532 1.354 1.00 95.19 105 VAL A C 1
ATOM 793 O O . VAL A 1 105 ? 6.579 2.670 1.376 1.00 95.19 105 VAL A O 1
ATOM 796 N N . ILE A 1 106 ? 8.408 3.554 0.417 1.00 95.94 106 ILE A N 1
ATOM 797 C CA . ILE A 1 106 ? 8.648 2.426 -0.480 1.00 95.94 106 ILE A CA 1
ATOM 798 C C . ILE A 1 106 ? 9.683 1.528 0.190 1.00 95.94 106 ILE A C 1
ATOM 800 O O . ILE A 1 106 ? 10.837 1.894 0.380 1.00 95.94 106 ILE A O 1
ATOM 804 N N . ALA A 1 107 ? 9.262 0.327 0.573 1.00 92.81 107 ALA A N 1
ATOM 805 C CA . ALA A 1 107 ? 10.130 -0.627 1.249 1.00 92.81 107 ALA A CA 1
ATOM 806 C C . ALA A 1 107 ? 11.134 -1.248 0.273 1.00 92.81 107 ALA A C 1
ATOM 808 O O . ALA A 1 107 ? 12.320 -1.359 0.578 1.00 92.81 107 ALA A O 1
ATOM 809 N N . THR A 1 108 ? 10.660 -1.671 -0.901 1.00 90.62 108 THR A N 1
ATOM 810 C CA . THR A 1 108 ? 11.501 -2.323 -1.906 1.00 90.62 108 THR A CA 1
ATOM 811 C C . THR A 1 108 ? 11.038 -2.010 -3.319 1.00 90.62 108 THR A C 1
ATOM 813 O O . THR A 1 108 ? 9.845 -1.879 -3.595 1.00 90.62 108 THR A O 1
ATOM 816 N N . VAL A 1 109 ? 12.014 -1.942 -4.221 1.00 89.69 109 VAL A N 1
ATOM 817 C CA . VAL A 1 109 ? 11.818 -1.957 -5.669 1.00 89.69 109 VAL A CA 1
ATOM 818 C C . VAL A 1 109 ? 12.675 -3.099 -6.191 1.00 89.69 109 VAL A C 1
ATOM 820 O O . VAL A 1 109 ? 13.897 -3.071 -6.058 1.00 89.69 109 VAL A O 1
ATOM 823 N N . ALA A 1 110 ? 12.035 -4.137 -6.714 1.00 84.69 110 ALA A N 1
ATOM 824 C CA . ALA A 1 110 ? 12.708 -5.308 -7.252 1.00 84.69 110 ALA A CA 1
ATOM 825 C C . ALA A 1 110 ? 12.412 -5.417 -8.745 1.00 84.69 110 ALA A C 1
ATOM 827 O O . ALA A 1 110 ? 11.254 -5.451 -9.161 1.00 84.69 110 ALA A O 1
ATOM 828 N N . GLN A 1 111 ? 13.467 -5.465 -9.550 1.00 79.56 111 GLN A N 1
ATOM 829 C CA . GLN A 1 111 ? 13.355 -5.660 -10.990 1.00 79.56 111 GLN A CA 1
ATOM 830 C C . GLN A 1 111 ? 13.393 -7.139 -11.346 1.00 79.56 111 GLN A C 1
ATOM 832 O O . GLN A 1 111 ? 14.122 -7.920 -10.732 1.00 79.56 111 GLN A O 1
ATOM 837 N N . ALA A 1 112 ? 12.677 -7.504 -12.402 1.00 76.12 112 ALA A N 1
ATOM 838 C CA . ALA A 1 112 ? 12.800 -8.816 -13.010 1.00 76.12 112 ALA A CA 1
ATOM 839 C C . ALA A 1 112 ? 14.022 -8.844 -13.953 1.00 76.12 112 ALA A C 1
ATOM 841 O O . ALA A 1 112 ? 13.894 -8.650 -15.158 1.00 76.12 112 ALA A O 1
ATOM 842 N N . THR A 1 113 ? 15.219 -9.075 -13.401 1.00 62.06 113 THR A N 1
ATOM 843 C CA . THR A 1 113 ? 16.500 -9.024 -14.144 1.00 62.06 113 THR A CA 1
ATOM 844 C C . THR A 1 113 ? 17.155 -10.381 -14.430 1.00 62.06 113 THR A C 1
ATOM 846 O O . THR A 1 113 ? 18.150 -10.448 -15.150 1.00 62.06 113 THR A O 1
ATOM 849 N N . GLY A 1 114 ? 16.624 -11.484 -13.897 1.00 54.03 114 GLY A N 1
ATOM 850 C CA . GLY A 1 114 ? 17.160 -12.827 -14.130 1.00 54.03 114 GLY A CA 1
ATOM 851 C C . GLY A 1 114 ? 16.302 -13.927 -13.502 1.00 54.03 114 GLY A C 1
ATOM 852 O O . GLY A 1 114 ? 15.613 -13.693 -12.513 1.00 54.03 114 GLY A O 1
ATOM 853 N N . GLY A 1 115 ? 16.339 -15.130 -14.083 1.00 53.09 115 GLY A N 1
ATOM 854 C CA . GLY A 1 115 ? 15.511 -16.270 -13.662 1.00 53.09 115 GLY A CA 1
ATOM 855 C C . GLY A 1 115 ? 14.052 -16.207 -14.141 1.00 53.09 115 GLY A C 1
ATOM 856 O O . GLY A 1 115 ? 13.623 -15.247 -14.780 1.00 53.09 115 GLY A O 1
ATOM 857 N N . THR A 1 116 ? 13.279 -17.260 -13.861 1.00 44.66 116 THR A N 1
ATOM 858 C CA . THR A 1 116 ? 11.827 -17.302 -14.093 1.00 44.66 116 THR A CA 1
ATOM 859 C C . THR A 1 116 ? 11.111 -16.494 -13.013 1.00 44.66 116 THR A C 1
ATOM 861 O O . THR A 1 116 ? 10.767 -17.029 -11.961 1.00 44.66 116 THR A O 1
ATOM 864 N N . HIS A 1 117 ? 10.868 -15.207 -13.256 1.00 47.25 117 HIS A N 1
ATOM 865 C CA . HIS A 1 117 ? 9.893 -14.451 -12.472 1.00 47.25 117 HIS A CA 1
ATOM 866 C C . HIS A 1 117 ? 8.498 -14.690 -13.056 1.00 47.25 117 HIS A C 1
ATOM 868 O O . HIS A 1 117 ? 8.058 -14.006 -13.976 1.00 47.25 117 HIS A O 1
ATOM 874 N N . THR A 1 118 ? 7.789 -15.689 -12.531 1.00 50.62 118 THR A N 1
ATOM 875 C CA . THR A 1 118 ? 6.366 -15.880 -12.828 1.00 50.62 118 THR A CA 1
ATOM 876 C C . THR A 1 118 ? 5.556 -14.898 -11.992 1.00 50.62 118 THR A C 1
ATOM 878 O O . THR A 1 118 ? 5.204 -15.183 -10.848 1.00 50.62 118 THR A O 1
ATOM 881 N N . VAL A 1 119 ? 5.255 -13.726 -12.547 1.00 53.47 119 VAL A N 1
ATOM 882 C CA . VAL A 1 119 ? 4.186 -12.889 -11.994 1.00 53.47 119 VAL A CA 1
ATOM 883 C C . VAL A 1 119 ? 2.868 -13.560 -12.381 1.00 53.47 119 VAL A C 1
ATOM 885 O O . VAL A 1 119 ? 2.597 -13.765 -13.565 1.00 53.47 119 VAL A O 1
ATOM 888 N N . ALA A 1 120 ? 2.067 -13.963 -11.393 1.00 47.62 120 ALA A N 1
ATOM 889 C CA . ALA A 1 120 ? 0.784 -14.615 -11.644 1.00 47.62 120 ALA A CA 1
ATOM 890 C C . ALA A 1 120 ? -0.078 -13.752 -12.586 1.00 47.62 120 ALA A C 1
ATOM 892 O O . ALA A 1 120 ? -0.315 -12.575 -12.315 1.00 47.62 120 ALA A O 1
ATOM 893 N N . GLY A 1 121 ? -0.514 -14.334 -13.707 1.00 52.72 121 GLY A N 1
ATOM 894 C CA . GLY A 1 121 ? -1.298 -13.638 -14.735 1.00 52.72 121 GLY A CA 1
ATOM 895 C C . GLY A 1 121 ? -0.486 -12.879 -15.795 1.00 52.72 121 GLY A C 1
ATOM 896 O O . GLY A 1 121 ? -1.078 -12.133 -16.573 1.00 52.72 121 GLY A O 1
ATOM 897 N N . VAL A 1 122 ? 0.842 -13.045 -15.859 1.00 54.81 122 VAL A N 1
ATOM 898 C CA . VAL A 1 122 ? 1.698 -12.375 -16.856 1.00 54.81 122 VAL A CA 1
ATOM 899 C C . VAL A 1 122 ? 2.455 -13.409 -17.696 1.00 54.81 122 VAL A C 1
ATOM 901 O O . VAL A 1 122 ? 3.389 -14.028 -17.189 1.00 54.81 122 VAL A O 1
ATOM 904 N N . PRO A 1 123 ? 2.065 -13.640 -18.963 1.00 52.34 123 PRO A N 1
ATOM 905 C CA . PRO A 1 123 ? 2.793 -14.549 -19.841 1.00 52.34 123 PRO A CA 1
ATOM 906 C C . PRO A 1 123 ? 4.151 -13.952 -20.241 1.00 52.34 123 PRO A C 1
ATOM 908 O O . PRO A 1 123 ? 4.252 -12.745 -20.445 1.00 52.34 123 PRO A O 1
ATOM 911 N N . ASN A 1 124 ? 5.166 -14.820 -20.332 1.00 57.00 124 ASN A N 1
ATOM 912 C CA . ASN A 1 124 ? 6.554 -14.585 -20.765 1.00 57.00 124 ASN A CA 1
ATOM 913 C C . ASN A 1 124 ? 6.788 -13.249 -21.490 1.00 57.00 124 ASN A C 1
ATOM 915 O O . ASN A 1 124 ? 6.497 -13.122 -22.680 1.00 57.00 124 ASN A O 1
ATOM 919 N N . LEU A 1 125 ? 7.346 -12.271 -20.779 1.00 59.59 125 LEU A N 1
ATOM 920 C CA . LEU A 1 125 ? 7.732 -10.999 -21.380 1.00 59.59 125 LEU A CA 1
ATOM 921 C C . LEU A 1 125 ? 9.071 -11.157 -22.120 1.00 59.59 125 LEU A C 1
ATOM 923 O O . LEU A 1 125 ? 9.931 -11.920 -21.672 1.00 59.59 125 LEU A O 1
ATOM 927 N N . PRO A 1 126 ? 9.267 -10.494 -23.269 1.00 63.53 126 PRO A N 1
ATOM 928 C CA . PRO A 1 126 ? 10.558 -10.501 -23.941 1.00 63.53 126 PRO A CA 1
ATOM 929 C C . PRO A 1 126 ? 11.598 -9.757 -23.091 1.00 63.53 126 PRO A C 1
ATOM 931 O O . PRO A 1 126 ? 11.321 -8.684 -22.561 1.00 63.53 126 PRO A O 1
ATOM 934 N N . LEU A 1 127 ? 12.802 -10.326 -22.975 1.00 69.19 127 LEU A N 1
ATOM 935 C CA . LEU A 1 127 ? 13.947 -9.657 -22.351 1.00 69.19 127 LEU A CA 1
ATOM 936 C C . LEU A 1 127 ? 14.323 -8.421 -23.182 1.00 69.19 127 LEU A C 1
ATOM 938 O O . LEU A 1 127 ? 14.662 -8.554 -24.358 1.00 69.19 127 LEU A O 1
ATOM 942 N N . ALA A 1 128 ? 14.310 -7.239 -22.573 1.00 70.44 128 ALA A N 1
ATOM 943 C CA . ALA A 1 128 ? 14.769 -6.000 -23.188 1.00 70.44 128 ALA A CA 1
ATOM 944 C C . ALA A 1 128 ? 16.123 -5.574 -22.593 1.00 70.44 128 ALA A C 1
ATOM 946 O O . ALA A 1 128 ? 16.338 -5.730 -21.388 1.00 70.44 128 ALA A O 1
ATOM 947 N N . PRO A 1 129 ? 17.060 -5.046 -23.402 1.00 68.81 129 PRO A N 1
ATOM 948 C CA . PRO A 1 129 ? 18.328 -4.548 -22.890 1.00 68.81 129 PRO A CA 1
ATOM 949 C C . PRO A 1 129 ? 18.114 -3.289 -22.041 1.00 68.81 129 PRO A C 1
ATOM 951 O O . PRO A 1 129 ? 17.409 -2.363 -22.441 1.00 68.81 129 PRO A O 1
ATOM 954 N N . ILE A 1 130 ? 18.768 -3.231 -20.883 1.00 72.81 130 ILE A N 1
ATOM 955 C CA . ILE A 1 130 ? 18.825 -2.025 -20.057 1.00 72.81 130 ILE A CA 1
ATOM 956 C C . ILE A 1 130 ? 19.891 -1.109 -20.656 1.00 72.81 130 ILE A C 1
ATOM 958 O O . ILE A 1 130 ? 21.086 -1.415 -20.619 1.00 72.81 130 ILE A O 1
ATOM 962 N N . ALA A 1 131 ? 19.470 0.021 -21.223 1.00 59.03 131 ALA A N 1
ATOM 963 C CA . ALA A 1 131 ? 20.398 1.002 -21.768 1.00 59.03 131 ALA A CA 1
ATOM 964 C C . ALA A 1 131 ? 21.295 1.579 -20.654 1.00 59.03 131 ALA A C 1
ATOM 966 O O . ALA A 1 131 ? 20.807 2.084 -19.646 1.00 59.03 131 ALA A O 1
ATOM 967 N N . GLY A 1 132 ? 22.615 1.531 -20.856 1.00 56.31 132 GLY A N 1
ATOM 968 C CA . GLY A 1 132 ? 23.571 2.326 -20.076 1.00 56.31 132 GLY A CA 1
ATOM 969 C C . GLY A 1 132 ? 24.201 1.676 -18.839 1.00 56.31 132 GLY A C 1
ATOM 970 O O . GLY A 1 132 ? 24.861 2.385 -18.089 1.00 56.31 132 GLY A O 1
ATOM 971 N N . GLY A 1 133 ? 24.050 0.367 -18.596 1.00 53.44 133 GLY A N 1
ATOM 972 C CA . GLY A 1 133 ? 24.784 -0.322 -17.514 1.00 53.44 133 GLY A CA 1
ATOM 973 C C . GLY A 1 133 ? 24.469 0.173 -16.090 1.00 53.44 133 GLY A C 1
ATOM 974 O O . GLY A 1 133 ? 25.172 -0.162 -15.137 1.00 53.44 133 GLY A O 1
ATOM 975 N N . THR A 1 134 ? 23.394 0.942 -15.929 1.00 59.41 134 THR A N 1
ATOM 976 C CA . THR A 1 134 ? 22.949 1.587 -14.683 1.00 59.41 134 THR A CA 1
ATOM 977 C C . THR A 1 134 ? 22.584 0.598 -13.573 1.00 59.41 134 THR A C 1
ATOM 979 O O . THR A 1 134 ? 22.590 0.958 -12.401 1.00 59.41 134 THR A O 1
ATOM 982 N N . CYS A 1 135 ? 22.332 -0.667 -13.921 1.00 64.44 135 CYS A N 1
ATOM 983 C CA . CYS A 1 135 ? 21.959 -1.742 -12.995 1.00 64.44 135 CYS A CA 1
ATOM 984 C C . CYS A 1 135 ? 23.152 -2.572 -12.482 1.00 64.44 135 CYS A C 1
ATOM 986 O O . CYS A 1 135 ? 22.952 -3.629 -11.877 1.00 64.44 135 CYS A O 1
ATOM 988 N N . GLY A 1 136 ? 24.396 -2.155 -12.744 1.00 65.75 136 GLY A N 1
ATOM 989 C CA . GLY A 1 136 ? 25.619 -2.807 -12.261 1.00 65.75 136 GLY A CA 1
ATOM 990 C C . GLY A 1 136 ? 25.919 -4.177 -12.891 1.00 65.75 136 GLY A C 1
ATOM 991 O O . GLY A 1 136 ? 26.929 -4.325 -13.569 1.00 65.75 136 GLY A O 1
ATOM 992 N N . ARG A 1 137 ? 25.074 -5.194 -12.658 1.00 58.31 137 ARG A N 1
ATOM 993 C CA . ARG A 1 137 ? 25.270 -6.593 -13.110 1.00 58.31 137 ARG A CA 1
ATOM 994 C C . ARG A 1 137 ? 24.214 -7.111 -14.087 1.00 58.31 137 ARG A C 1
ATOM 996 O O . ARG A 1 137 ? 24.458 -8.113 -14.751 1.00 58.31 137 ARG A O 1
ATOM 1003 N N . SER A 1 138 ? 23.063 -6.451 -14.175 1.00 62.81 138 SER A N 1
ATOM 1004 C CA . SER A 1 138 ? 21.972 -6.873 -15.059 1.00 62.81 138 SER A CA 1
ATOM 1005 C C . SER A 1 138 ? 21.968 -6.018 -16.316 1.00 62.81 138 SER A C 1
ATOM 1007 O O . SER A 1 138 ? 21.846 -4.799 -16.229 1.00 62.81 138 SER A O 1
ATOM 1009 N N . VAL A 1 139 ? 22.119 -6.657 -17.476 1.00 68.94 139 VAL A N 1
ATOM 1010 C CA . VAL A 1 139 ? 22.097 -5.985 -18.790 1.00 68.94 139 VAL A CA 1
ATOM 1011 C C . VAL A 1 139 ? 20.725 -6.106 -19.455 1.00 68.94 139 VAL A C 1
ATOM 1013 O O . VAL A 1 139 ? 20.476 -5.476 -20.477 1.00 68.94 139 VAL A O 1
ATOM 1016 N N . PHE A 1 140 ? 19.825 -6.898 -18.870 1.00 73.31 140 PHE A N 1
ATOM 1017 C CA . PHE A 1 140 ? 18.503 -7.176 -19.407 1.00 73.31 140 PHE A CA 1
ATOM 1018 C C . PHE A 1 140 ? 17.432 -7.148 -18.316 1.00 73.31 140 PHE A C 1
ATOM 1020 O O . PHE A 1 140 ? 17.710 -7.436 -17.151 1.00 73.31 140 PHE A O 1
ATOM 1027 N N . ASP A 1 141 ? 16.215 -6.810 -18.724 1.00 75.31 141 ASP A N 1
ATOM 1028 C CA . ASP A 1 141 ? 15.036 -6.674 -17.878 1.00 75.31 141 ASP A CA 1
ATOM 1029 C C . ASP A 1 141 ? 13.813 -7.219 -18.621 1.00 75.31 141 ASP A C 1
ATOM 1031 O O . ASP A 1 141 ? 13.668 -7.009 -19.825 1.00 75.31 141 ASP A O 1
ATOM 1035 N N . TYR A 1 142 ? 12.912 -7.890 -17.911 1.00 76.19 142 TYR A N 1
ATOM 1036 C CA . TYR A 1 142 ? 11.603 -8.278 -18.446 1.00 76.19 142 TYR A CA 1
ATOM 1037 C C . TYR A 1 142 ? 10.624 -7.093 -18.544 1.00 76.19 142 TYR A C 1
ATOM 1039 O O . TYR A 1 142 ? 9.467 -7.277 -18.920 1.00 76.19 142 TYR A O 1
ATOM 1047 N N . GLY A 1 143 ? 11.060 -5.884 -18.178 1.00 79.50 143 GLY A N 1
ATOM 1048 C CA . GLY A 1 143 ? 10.238 -4.679 -18.201 1.00 79.50 143 GLY A CA 1
ATOM 1049 C C . GLY A 1 143 ? 9.172 -4.704 -17.112 1.00 79.50 143 GLY A C 1
ATOM 1050 O O . GLY A 1 143 ? 8.086 -4.163 -17.308 1.00 79.50 143 GLY A O 1
ATOM 1051 N N . VAL A 1 144 ? 9.447 -5.370 -15.985 1.00 82.75 144 VAL A N 1
ATOM 1052 C CA . VAL A 1 144 ? 8.535 -5.447 -14.839 1.00 82.75 144 VAL A CA 1
ATOM 1053 C C . VAL A 1 144 ? 9.286 -5.187 -13.551 1.00 82.75 144 VAL A C 1
ATOM 1055 O O . VAL A 1 144 ? 10.339 -5.765 -13.282 1.00 82.75 144 VAL A O 1
ATOM 1058 N N . GLN A 1 145 ? 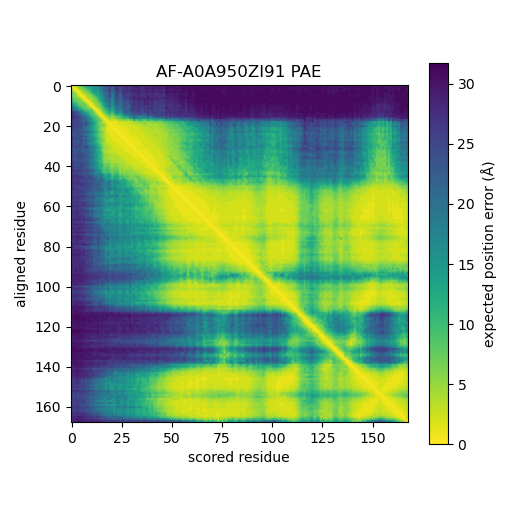8.672 -4.361 -12.716 1.00 86.56 145 GLN A N 1
ATOM 1059 C CA . GLN A 1 145 ? 9.134 -4.053 -11.379 1.00 86.56 145 GLN A CA 1
ATOM 1060 C C . GLN A 1 145 ? 8.066 -4.371 -10.358 1.00 86.56 145 GLN A C 1
ATOM 1062 O O . GLN A 1 145 ? 6.921 -3.945 -10.486 1.00 86.56 145 GLN A O 1
ATOM 1067 N N . GLN A 1 146 ? 8.468 -5.087 -9.320 1.00 89.75 146 GLN A N 1
ATOM 1068 C CA . GLN A 1 146 ? 7.700 -5.250 -8.105 1.00 89.75 146 GLN A CA 1
ATOM 1069 C C . GLN A 1 146 ? 8.039 -4.100 -7.156 1.00 89.75 146 GLN A C 1
ATOM 1071 O O . GLN A 1 146 ? 9.184 -3.949 -6.733 1.00 89.75 146 GLN A O 1
ATOM 1076 N N . ILE A 1 147 ? 7.037 -3.306 -6.801 1.00 92.56 147 ILE A N 1
ATOM 1077 C CA . ILE A 1 147 ? 7.152 -2.183 -5.874 1.00 92.56 147 ILE A CA 1
ATOM 1078 C C . ILE A 1 147 ? 6.366 -2.545 -4.617 1.00 92.56 147 ILE A C 1
ATOM 1080 O O . ILE A 1 147 ? 5.162 -2.803 -4.673 1.00 92.56 147 ILE A O 1
ATOM 1084 N N . THR A 1 148 ? 7.052 -2.574 -3.479 1.00 95.25 148 THR A N 1
ATOM 1085 C CA . THR A 1 148 ? 6.433 -2.786 -2.169 1.00 95.25 148 THR A CA 1
ATOM 1086 C C . THR A 1 148 ? 6.386 -1.458 -1.439 1.00 95.25 148 THR A C 1
ATOM 1088 O O . THR A 1 148 ? 7.432 -0.867 -1.177 1.00 95.25 148 THR A O 1
ATOM 1091 N N . PHE A 1 149 ? 5.193 -0.998 -1.081 1.00 96.12 149 PHE A N 1
ATOM 1092 C CA . PHE A 1 149 ? 4.999 0.253 -0.355 1.00 96.12 149 PHE A CA 1
ATOM 1093 C C . PHE A 1 149 ? 4.214 0.023 0.931 1.00 96.12 149 PHE A C 1
ATOM 1095 O O . PHE A 1 149 ? 3.382 -0.882 1.013 1.00 96.12 149 PHE A O 1
ATOM 1102 N N . THR A 1 150 ? 4.475 0.861 1.927 1.00 96.44 150 THR A N 1
ATOM 1103 C CA . THR A 1 150 ? 3.781 0.860 3.211 1.00 96.44 150 THR A CA 1
ATOM 1104 C C . THR A 1 150 ? 3.171 2.227 3.440 1.00 96.44 150 THR A C 1
ATOM 1106 O O . THR A 1 150 ? 3.874 3.235 3.438 1.00 96.44 150 THR A O 1
ATOM 1109 N N . LEU A 1 151 ? 1.860 2.238 3.663 1.00 95.00 151 LEU A N 1
ATOM 1110 C CA . LEU A 1 151 ? 1.120 3.431 4.040 1.00 95.00 151 LEU A CA 1
ATOM 1111 C C . LEU A 1 151 ? 0.919 3.487 5.549 1.00 95.00 151 LEU A C 1
ATOM 1113 O O . LEU A 1 151 ? 0.764 2.440 6.181 1.00 95.00 151 LEU A O 1
ATOM 1117 N N . ARG A 1 152 ? 0.873 4.696 6.111 1.00 94.00 152 ARG A N 1
ATOM 1118 C CA . ARG A 1 152 ? 0.612 4.930 7.538 1.00 94.00 152 ARG A CA 1
ATOM 1119 C C . ARG A 1 152 ? -0.593 5.850 7.763 1.00 94.00 152 ARG A C 1
ATOM 1121 O O . ARG A 1 152 ? -0.746 6.863 7.077 1.00 94.00 152 ARG A O 1
ATOM 1128 N N . SER A 1 153 ? -1.473 5.493 8.701 1.00 90.50 153 SER A N 1
ATOM 1129 C CA . SER A 1 153 ? -2.581 6.352 9.142 1.00 90.50 153 SER A CA 1
ATOM 1130 C C . SER A 1 153 ? -2.094 7.371 10.174 1.00 90.50 153 SER A C 1
ATOM 1132 O O . SER A 1 153 ? -1.019 7.229 10.756 1.00 90.50 153 SER A O 1
ATOM 1134 N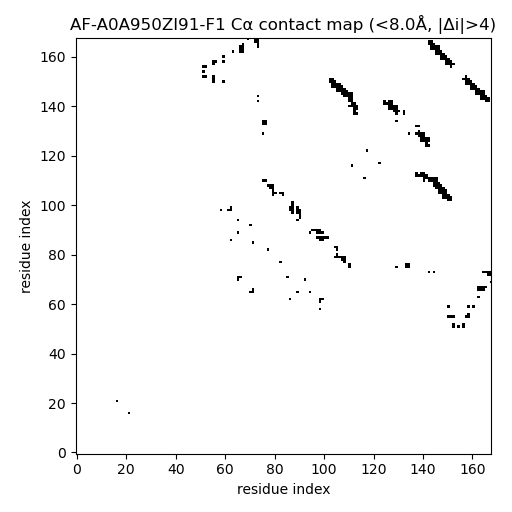 N . GLN A 1 154 ? -2.913 8.384 10.458 1.00 83.75 154 GLN A N 1
ATOM 1135 C CA . GLN A 1 154 ? -2.619 9.346 11.527 1.00 83.75 154 GLN A CA 1
ATOM 1136 C C . GLN A 1 154 ? -2.601 8.689 12.918 1.00 83.75 154 GLN A C 1
ATOM 1138 O O . GLN A 1 154 ? -1.826 9.096 13.777 1.00 83.75 154 GLN A O 1
ATOM 1143 N N . SER A 1 155 ? -3.402 7.639 13.112 1.00 85.94 155 SER A N 1
ATOM 1144 C CA . SER A 1 155 ? -3.457 6.815 14.327 1.00 85.94 155 SER A CA 1
ATOM 1145 C C . SER A 1 155 ? -2.300 5.814 14.461 1.00 85.94 155 SER A C 1
ATOM 1147 O O . SER A 1 155 ? -2.197 5.131 15.476 1.00 85.94 155 SER A O 1
ATOM 1149 N N . GLY A 1 156 ? -1.406 5.725 13.468 1.00 88.00 156 GLY A N 1
ATOM 1150 C CA . GLY A 1 156 ? -0.228 4.853 13.499 1.00 88.00 156 GLY A CA 1
ATOM 1151 C C . GLY A 1 156 ? -0.441 3.449 12.927 1.00 88.00 156 GLY A C 1
ATOM 1152 O O . GLY A 1 156 ? 0.507 2.663 12.899 1.00 88.00 156 GLY A O 1
ATOM 1153 N N . HIS A 1 157 ? -1.634 3.140 12.416 1.00 90.81 157 HIS A N 1
ATOM 1154 C CA . HIS A 1 157 ? -1.886 1.908 11.668 1.00 90.81 157 HIS A CA 1
ATOM 1155 C C . HIS A 1 157 ? -1.059 1.906 10.382 1.00 90.81 157 HIS A C 1
ATOM 1157 O O . HIS A 1 157 ? -0.775 2.959 9.805 1.00 90.81 157 HIS A O 1
ATOM 1163 N N . THR A 1 158 ? -0.658 0.722 9.922 1.00 94.06 158 THR A N 1
ATOM 1164 C CA . THR A 1 158 ? 0.120 0.589 8.687 1.00 94.06 158 THR A CA 1
ATOM 1165 C C . THR A 1 158 ? -0.442 -0.490 7.784 1.00 94.06 158 THR A C 1
ATOM 1167 O O . THR A 1 158 ? -0.972 -1.494 8.253 1.00 94.06 158 THR A O 1
ATOM 1170 N N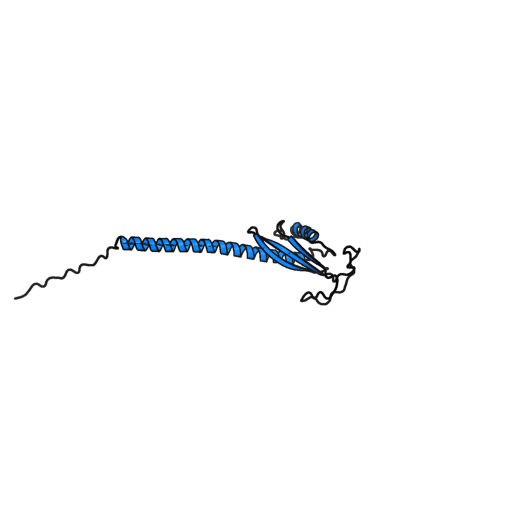 . LEU A 1 159 ? -0.310 -0.281 6.477 1.00 95.06 159 LEU A N 1
ATOM 1171 C CA . LEU A 1 159 ? -0.716 -1.242 5.462 1.00 95.06 159 LEU A CA 1
ATOM 1172 C C . LEU A 1 159 ? 0.369 -1.349 4.397 1.00 95.06 159 LEU A C 1
ATOM 1174 O O . LEU A 1 159 ? 0.653 -0.377 3.698 1.00 95.06 159 LEU A O 1
ATOM 1178 N N . THR A 1 160 ? 0.935 -2.544 4.247 1.00 96.06 160 THR A N 1
ATOM 1179 C CA . THR A 1 160 ? 1.909 -2.852 3.197 1.00 96.06 160 THR A CA 1
ATOM 1180 C C . THR A 1 160 ? 1.227 -3.532 2.017 1.00 96.06 160 THR A C 1
ATOM 1182 O O . THR A 1 160 ? 0.424 -4.454 2.185 1.00 96.06 160 THR A O 1
ATOM 1185 N N . ARG A 1 161 ? 1.553 -3.090 0.803 1.00 95.00 161 ARG A N 1
ATOM 1186 C CA . ARG A 1 161 ? 1.065 -3.668 -0.450 1.00 95.00 161 ARG A CA 1
ATOM 1187 C C . ARG A 1 161 ? 2.201 -3.845 -1.441 1.00 95.00 161 ARG A C 1
ATOM 1189 O O . ARG A 1 161 ? 3.183 -3.109 -1.429 1.00 95.00 161 ARG A O 1
ATOM 1196 N N . VAL A 1 162 ? 2.017 -4.828 -2.312 1.00 93.06 162 VAL A N 1
ATOM 1197 C CA . VAL A 1 162 ? 2.883 -5.097 -3.455 1.00 93.06 162 VAL A CA 1
ATOM 1198 C C . VAL A 1 162 ? 2.102 -4.770 -4.718 1.00 93.06 162 VAL A C 1
ATOM 1200 O O . VAL A 1 162 ? 0.970 -5.226 -4.882 1.00 93.06 162 VAL A O 1
ATOM 1203 N N . VAL A 1 163 ? 2.711 -3.997 -5.607 1.00 93.19 163 VAL A N 1
ATOM 1204 C CA . VAL A 1 163 ? 2.171 -3.654 -6.922 1.00 93.19 163 VAL A CA 1
ATOM 1205 C C . VAL A 1 163 ? 3.241 -3.879 -7.982 1.00 93.19 163 VAL A C 1
ATOM 1207 O O . VAL A 1 163 ? 4.432 -3.750 -7.709 1.00 93.19 163 VAL A O 1
ATOM 1210 N N . TYR A 1 164 ? 2.823 -4.231 -9.193 1.00 89.69 164 TYR A N 1
ATOM 1211 C CA . TYR A 1 164 ? 3.732 -4.418 -10.317 1.00 89.69 164 TYR A CA 1
ATOM 1212 C C . TYR A 1 164 ? 3.586 -3.270 -11.311 1.00 89.69 164 TYR A C 1
ATOM 1214 O O . TYR A 1 164 ? 2.477 -3.012 -11.784 1.00 89.69 164 TYR A O 1
ATOM 1222 N N . LYS A 1 165 ? 4.699 -2.619 -11.652 1.00 89.88 165 LYS A N 1
ATOM 1223 C CA . LYS A 1 165 ? 4.791 -1.670 -12.765 1.00 89.88 165 LYS A CA 1
ATOM 1224 C C . LYS A 1 165 ? 5.398 -2.365 -13.974 1.00 89.88 165 LYS A C 1
ATOM 1226 O O . LYS A 1 165 ? 6.381 -3.088 -13.831 1.00 89.88 165 LYS A O 1
ATOM 1231 N N . ARG A 1 166 ? 4.836 -2.121 -15.157 1.00 85.44 166 ARG A N 1
ATOM 1232 C CA . ARG A 1 166 ? 5.396 -2.581 -16.432 1.00 85.44 166 ARG A CA 1
ATOM 1233 C C . ARG A 1 166 ? 5.988 -1.432 -17.233 1.00 85.44 166 ARG A C 1
ATOM 1235 O O . ARG A 1 166 ? 5.587 -0.288 -17.047 1.00 85.44 166 ARG A O 1
ATOM 1242 N N . TRP A 1 167 ? 6.906 -1.751 -18.130 1.00 78.94 167 TRP A N 1
ATOM 1243 C CA . TRP A 1 167 ? 7.305 -0.857 -19.205 1.00 78.94 167 TRP A CA 1
ATOM 1244 C C . TRP A 1 167 ? 6.085 -0.617 -20.111 1.00 78.94 167 TRP A C 1
ATOM 1246 O O . TRP A 1 167 ? 5.487 -1.582 -20.588 1.00 78.94 167 TRP A O 1
ATOM 1256 N N . ASN A 1 168 ? 5.693 0.649 -20.272 1.00 63.12 168 ASN A N 1
ATOM 1257 C CA . ASN A 1 168 ? 4.700 1.084 -21.258 1.00 63.12 168 ASN A CA 1
ATOM 1258 C C . ASN A 1 168 ? 5.374 1.481 -22.570 1.00 63.12 168 ASN A C 1
ATOM 1260 O O . ASN A 1 168 ? 6.397 2.200 -22.490 1.00 63.12 168 ASN A O 1
#

Sequence (168 aa):
MSGRRPVRRSHSSARGTTLIELLVTLAVLAIGFVALLSAFAQTEVAVGSTADDAQLVSRARAVADFIQSESFTYAPCASPSMYEVTLDQSWLYGAKPQLWTKSDVIATVAQATGGTHTVAGVPNLPLAPIAGGTCGRSVFDYGVQQITFTLRSQSGHTLTRVVYKRWN

Radius of gyration: 34.98 Å; Cα contacts (8 Å, |Δi|>4): 185; chains: 1; bounding box: 108×34×90 Å